Protein AF-A0A3A9EDY4-F1 (afdb_monomer_lite)

Structure (mmCIF, N/CA/C/O backbone):
data_AF-A0A3A9EDY4-F1
#
_entry.id   AF-A0A3A9EDY4-F1
#
loop_
_atom_site.group_PDB
_atom_site.id
_atom_site.type_symbol
_atom_site.label_atom_id
_atom_site.label_alt_id
_atom_site.label_comp_id
_atom_site.label_asym_id
_atom_site.label_entity_id
_atom_site.label_seq_id
_atom_site.pdbx_PDB_ins_code
_atom_site.Cartn_x
_atom_site.Cartn_y
_atom_site.Cartn_z
_atom_site.occupancy
_atom_site.B_iso_or_equiv
_atom_site.auth_seq_id
_atom_site.auth_comp_id
_atom_site.auth_asym_id
_atom_site.auth_atom_id
_atom_site.pdbx_PDB_model_num
ATOM 1 N N . TYR A 1 1 ? 40.957 13.074 -20.925 1.00 37.03 1 TYR A N 1
ATOM 2 C CA . TYR A 1 1 ? 40.097 11.941 -20.545 1.00 37.03 1 TYR A CA 1
ATOM 3 C C . TYR A 1 1 ? 38.977 11.849 -21.558 1.00 37.03 1 TYR A C 1
ATOM 5 O O . TYR A 1 1 ? 37.992 12.566 -21.429 1.00 37.03 1 TYR A O 1
ATOM 13 N N . SER A 1 2 ? 39.167 11.079 -22.632 1.00 37.09 2 SER A N 1
ATOM 14 C CA . SER A 1 2 ? 38.063 10.806 -23.547 1.00 37.09 2 SER A CA 1
ATOM 15 C C . SER A 1 2 ? 37.047 9.965 -22.780 1.00 37.09 2 SER A C 1
ATOM 17 O O . SER A 1 2 ? 37.356 8.899 -22.256 1.00 37.09 2 SER A O 1
ATOM 19 N N . GLN A 1 3 ? 35.835 10.492 -22.657 1.00 46.62 3 GLN A N 1
ATOM 20 C CA . GLN A 1 3 ? 34.680 9.865 -22.014 1.00 46.62 3 GLN A CA 1
ATOM 21 C C . GLN A 1 3 ? 34.149 8.677 -22.849 1.00 46.62 3 GLN A C 1
ATOM 23 O O . GLN A 1 3 ? 32.948 8.443 -22.927 1.00 46.62 3 GLN A O 1
ATOM 28 N N . SER A 1 4 ? 35.027 7.988 -23.572 1.00 48.22 4 SER A N 1
ATOM 29 C CA . SER A 1 4 ? 34.709 7.006 -24.595 1.00 48.22 4 SER A CA 1
ATOM 30 C C . SER A 1 4 ? 35.001 5.626 -24.019 1.00 48.22 4 SER A C 1
ATOM 32 O O . SER A 1 4 ? 36.165 5.245 -23.940 1.00 48.22 4 SER A O 1
ATOM 34 N N . LEU A 1 5 ? 33.928 4.934 -23.623 1.00 45.66 5 LEU A N 1
ATOM 35 C CA . LEU A 1 5 ? 33.826 3.603 -22.996 1.00 45.66 5 LEU A CA 1
ATOM 36 C C . LEU A 1 5 ? 33.449 3.636 -21.509 1.00 45.66 5 LEU A C 1
ATOM 38 O O . LEU A 1 5 ? 34.254 3.436 -20.604 1.00 45.66 5 LEU A O 1
ATOM 42 N N . TYR A 1 6 ? 32.150 3.830 -21.276 1.00 57.41 6 TYR A N 1
ATOM 43 C CA . TYR A 1 6 ? 31.318 2.803 -20.642 1.00 57.41 6 TYR A CA 1
ATOM 44 C C . TYR A 1 6 ? 32.097 1.595 -20.103 1.00 57.41 6 TYR A C 1
ATOM 46 O O . TYR A 1 6 ? 32.651 0.821 -20.880 1.00 57.41 6 TYR A O 1
ATOM 54 N N . ASN A 1 7 ? 32.107 1.397 -18.782 1.00 72.25 7 ASN A N 1
ATOM 55 C CA . ASN A 1 7 ? 32.631 0.168 -18.188 1.00 72.25 7 ASN A CA 1
ATOM 56 C C . ASN A 1 7 ? 31.954 -1.040 -18.867 1.00 72.25 7 ASN A C 1
ATOM 58 O O . ASN A 1 7 ? 30.734 -1.035 -19.039 1.00 72.25 7 ASN A O 1
ATOM 62 N N . LEU A 1 8 ? 32.716 -2.082 -19.220 1.00 80.31 8 LEU A N 1
ATOM 63 C CA . LEU A 1 8 ? 32.198 -3.342 -19.779 1.00 80.31 8 LEU A CA 1
ATOM 64 C C . LEU A 1 8 ? 31.003 -3.886 -18.980 1.00 80.31 8 LEU A C 1
ATOM 66 O O . LEU A 1 8 ? 30.071 -4.450 -19.547 1.00 80.31 8 LEU A O 1
ATOM 70 N N . LYS A 1 9 ? 30.990 -3.654 -17.663 1.00 83.00 9 LYS A N 1
ATOM 71 C CA . LYS A 1 9 ? 29.869 -3.986 -16.780 1.00 83.00 9 LYS A CA 1
ATOM 72 C C . LYS A 1 9 ? 28.575 -3.236 -17.122 1.00 83.00 9 LYS A C 1
ATOM 74 O O . LYS A 1 9 ? 27.504 -3.833 -17.074 1.00 83.00 9 LYS A O 1
ATOM 79 N N . ASP A 1 10 ? 28.656 -1.951 -17.450 1.00 81.56 10 ASP A N 1
ATOM 80 C CA . ASP A 1 10 ? 27.491 -1.13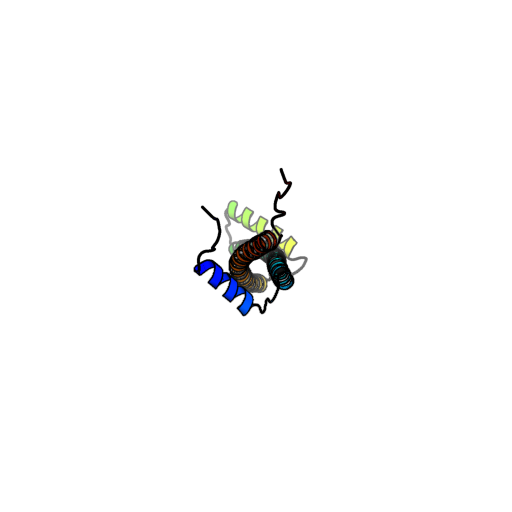2 -17.802 1.00 81.56 10 ASP A CA 1
ATOM 81 C C . ASP A 1 10 ? 26.982 -1.473 -19.206 1.00 81.56 10 ASP A C 1
ATOM 83 O O . ASP A 1 10 ? 25.772 -1.562 -19.411 1.00 81.56 10 ASP A O 1
ATOM 87 N N . ALA A 1 11 ? 27.891 -1.761 -20.143 1.00 84.25 11 ALA A N 1
ATOM 88 C CA . ALA A 1 11 ? 27.539 -2.271 -21.467 1.00 84.25 11 ALA A CA 1
ATOM 89 C C . ALA A 1 11 ? 26.835 -3.638 -21.380 1.00 84.25 11 ALA A C 1
ATOM 91 O O . ALA A 1 11 ? 25.788 -3.833 -21.992 1.00 84.25 11 ALA A O 1
ATOM 92 N N . ALA A 1 12 ? 27.343 -4.558 -20.552 1.00 89.19 12 ALA A N 1
ATOM 93 C CA . ALA A 1 12 ? 26.704 -5.851 -20.313 1.00 89.19 12 ALA A CA 1
ATOM 94 C C . ALA A 1 12 ? 25.312 -5.702 -19.675 1.00 89.19 12 ALA A C 1
ATOM 96 O O . ALA A 1 12 ? 24.366 -6.365 -20.091 1.00 89.19 12 ALA A O 1
ATOM 97 N N . LYS A 1 13 ? 25.154 -4.801 -18.695 1.00 88.31 13 LYS A N 1
ATOM 98 C CA . LYS A 1 13 ? 23.846 -4.499 -18.089 1.00 88.31 13 LYS A CA 1
ATOM 99 C C . LYS A 1 13 ? 22.849 -3.938 -19.101 1.00 88.31 13 LYS A C 1
ATOM 101 O O . LYS A 1 13 ? 21.702 -4.374 -19.117 1.00 88.31 13 LYS A O 1
ATOM 106 N N . MET A 1 14 ? 23.285 -2.994 -19.933 1.00 89.69 14 MET A N 1
ATOM 107 C CA . MET A 1 14 ? 22.482 -2.446 -21.025 1.00 89.69 14 MET A CA 1
ATOM 108 C C . MET A 1 14 ? 22.041 -3.551 -21.983 1.00 89.69 14 MET A C 1
ATOM 110 O O . MET A 1 14 ? 20.845 -3.698 -22.214 1.00 89.69 14 MET A O 1
ATOM 114 N N . LEU A 1 15 ? 22.980 -4.355 -22.488 1.00 90.62 15 LEU A N 1
ATOM 115 C CA . LEU A 1 15 ? 22.683 -5.439 -23.422 1.00 90.62 15 LEU A CA 1
ATOM 116 C C . LEU A 1 15 ? 21.684 -6.439 -22.825 1.00 90.62 15 LEU A C 1
ATOM 118 O O . LEU A 1 15 ? 20.674 -6.737 -23.457 1.00 90.62 15 LEU A O 1
ATOM 122 N N . ASN A 1 16 ? 21.916 -6.884 -21.586 1.00 92.88 16 ASN A N 1
ATOM 123 C CA . ASN A 1 16 ? 21.025 -7.810 -20.885 1.00 92.88 16 ASN A CA 1
ATOM 124 C C . ASN A 1 16 ? 19.613 -7.236 -20.725 1.00 92.88 16 ASN A C 1
ATOM 126 O O . ASN A 1 16 ? 18.635 -7.947 -20.936 1.00 92.88 16 ASN A O 1
ATOM 130 N N . PHE A 1 17 ? 19.490 -5.956 -20.364 1.00 91.62 17 PHE A N 1
ATOM 131 C CA . PHE A 1 17 ? 18.189 -5.304 -20.218 1.00 91.62 17 PHE A CA 1
ATOM 132 C C . PHE A 1 17 ? 17.446 -5.210 -21.553 1.00 91.62 17 PHE A C 1
ATOM 134 O O . PHE A 1 17 ? 16.255 -5.515 -21.606 1.00 91.62 17 PHE A O 1
ATOM 141 N N . LEU A 1 18 ? 18.135 -4.802 -22.623 1.00 92.25 18 LEU A N 1
ATOM 142 C CA . LEU A 1 18 ? 17.540 -4.683 -23.954 1.00 92.25 18 LEU A CA 1
ATOM 143 C C . LEU A 1 18 ? 17.079 -6.054 -24.465 1.00 92.25 18 LEU A C 1
ATOM 145 O O . LEU A 1 18 ? 15.934 -6.187 -24.888 1.00 92.25 18 LEU A O 1
ATOM 149 N N . GLN A 1 19 ? 17.914 -7.089 -24.330 1.00 93.94 19 GLN A N 1
ATOM 150 C CA . GLN A 1 19 ? 17.577 -8.463 -24.718 1.00 93.94 19 GLN A CA 1
ATOM 151 C C . GLN A 1 19 ? 16.415 -9.033 -23.900 1.00 93.94 19 GLN A C 1
ATOM 153 O O . GLN A 1 19 ? 15.451 -9.529 -24.476 1.00 93.94 19 GLN A O 1
ATOM 158 N N . ALA A 1 20 ? 16.454 -8.915 -22.568 1.00 93.69 20 ALA A N 1
ATOM 159 C CA . ALA A 1 20 ? 15.398 -9.429 -21.692 1.00 93.69 20 ALA A CA 1
ATOM 160 C C . ALA A 1 20 ? 14.027 -8.786 -21.957 1.00 93.69 20 ALA A C 1
ATOM 162 O O . ALA A 1 20 ? 12.994 -9.374 -21.642 1.00 93.69 20 ALA A O 1
ATOM 163 N N . ASN A 1 21 ? 14.012 -7.580 -22.531 1.00 93.31 21 ASN A N 1
ATOM 164 C CA . ASN A 1 21 ? 12.796 -6.842 -22.856 1.00 93.31 21 ASN A CA 1
ATOM 165 C C . ASN A 1 21 ? 12.495 -6.786 -24.363 1.00 93.31 21 ASN A C 1
ATOM 167 O O . ASN A 1 21 ? 11.554 -6.095 -24.744 1.00 93.31 21 ASN A O 1
ATOM 171 N N . ASN A 1 22 ? 13.250 -7.504 -25.204 1.00 94.38 22 ASN A N 1
ATOM 172 C CA . ASN A 1 22 ? 13.125 -7.493 -26.669 1.00 94.38 22 ASN A CA 1
ATOM 173 C C . ASN A 1 22 ? 13.140 -6.076 -27.277 1.00 94.38 22 ASN A C 1
ATOM 175 O O . ASN A 1 22 ? 12.389 -5.769 -28.202 1.00 94.38 22 ASN A O 1
ATOM 179 N N . ILE A 1 23 ? 13.983 -5.196 -26.737 1.00 94.75 23 ILE A N 1
ATOM 180 C CA . ILE A 1 23 ? 14.116 -3.813 -27.191 1.00 94.75 23 ILE A CA 1
ATOM 181 C C . ILE A 1 23 ? 15.159 -3.764 -28.306 1.00 94.75 23 ILE A C 1
ATOM 183 O O . ILE A 1 23 ? 16.333 -4.053 -28.074 1.00 94.75 23 ILE A O 1
ATOM 187 N N . MET A 1 24 ? 14.723 -3.381 -29.505 1.00 91.25 24 MET A N 1
ATOM 188 C CA . MET A 1 24 ? 15.574 -3.319 -30.700 1.00 91.25 24 MET A CA 1
ATOM 189 C C . MET A 1 24 ? 16.027 -1.898 -31.047 1.00 91.25 24 MET A C 1
ATOM 191 O O . MET A 1 24 ? 17.020 -1.728 -31.747 1.00 91.25 24 MET A O 1
ATOM 195 N N . ASP A 1 25 ? 15.319 -0.880 -30.558 1.00 91.06 25 ASP A N 1
ATOM 196 C CA . ASP A 1 25 ? 15.583 0.516 -30.884 1.00 91.06 25 ASP A CA 1
ATOM 197 C C . ASP A 1 25 ? 15.267 1.462 -29.712 1.00 91.06 25 ASP A C 1
ATOM 199 O O . ASP A 1 25 ? 14.801 1.066 -28.637 1.00 91.06 25 ASP A O 1
ATOM 203 N N . ILE A 1 26 ? 15.565 2.745 -29.918 1.00 90.81 26 ILE A N 1
ATOM 204 C CA . ILE A 1 26 ? 15.360 3.790 -28.913 1.00 90.81 26 ILE A CA 1
ATOM 205 C C . ILE A 1 26 ? 13.875 4.025 -28.604 1.00 90.81 26 ILE A C 1
ATOM 207 O O . ILE A 1 26 ? 13.533 4.358 -27.470 1.00 90.81 26 ILE A O 1
ATOM 211 N N . THR A 1 27 ? 12.997 3.800 -29.583 1.00 94.56 27 THR A N 1
ATOM 212 C CA . THR A 1 27 ? 11.548 3.944 -29.430 1.00 94.56 27 THR A CA 1
ATOM 213 C C . THR A 1 27 ? 11.027 2.897 -28.453 1.00 94.56 27 THR A C 1
ATOM 215 O O . THR A 1 27 ? 10.383 3.250 -27.466 1.00 94.56 27 THR A O 1
ATOM 218 N N . GLY A 1 28 ? 11.393 1.627 -28.643 1.00 94.94 28 GLY A N 1
ATOM 219 C CA . GLY A 1 28 ? 11.051 0.538 -27.732 1.00 94.94 28 GLY A CA 1
ATOM 220 C C . GLY A 1 28 ? 11.622 0.742 -26.326 1.00 94.94 28 GLY A C 1
ATOM 221 O O . GLY A 1 28 ? 10.980 0.387 -25.335 1.00 94.94 28 GLY A O 1
ATOM 222 N N . LEU A 1 29 ? 12.797 1.373 -26.207 1.00 94.31 29 LEU A N 1
ATOM 223 C CA . LEU A 1 29 ? 13.375 1.725 -24.908 1.00 94.31 29 LEU A CA 1
ATOM 224 C C . LEU A 1 29 ? 12.546 2.786 -24.174 1.00 94.31 29 LEU A C 1
ATOM 226 O O . LEU A 1 29 ? 12.262 2.629 -22.983 1.00 94.31 29 LEU A O 1
ATOM 230 N N . ASP A 1 30 ? 12.143 3.853 -24.866 1.00 94.88 30 ASP A N 1
ATOM 231 C CA . ASP A 1 30 ? 11.310 4.907 -24.285 1.00 94.88 30 ASP A CA 1
ATOM 232 C C . ASP A 1 30 ? 9.892 4.400 -23.969 1.00 94.88 30 ASP A C 1
ATOM 234 O O . ASP A 1 30 ? 9.345 4.737 -22.916 1.00 94.88 30 ASP A O 1
ATOM 238 N N . GLU A 1 31 ? 9.312 3.543 -24.814 1.00 96.44 31 GLU A N 1
ATOM 239 C CA . GLU A 1 31 ? 8.025 2.887 -24.560 1.00 96.44 31 GLU A CA 1
ATOM 240 C C . GLU A 1 31 ? 8.080 1.989 -23.325 1.00 96.44 31 GLU A C 1
ATOM 242 O O . GLU A 1 31 ? 7.235 2.120 -22.433 1.00 96.44 31 GLU A O 1
ATOM 247 N N . LYS A 1 32 ? 9.106 1.132 -23.216 1.00 95.69 32 LYS A N 1
ATOM 248 C CA . LYS A 1 32 ? 9.316 0.293 -22.031 1.00 95.69 32 LYS A CA 1
ATOM 249 C C . LYS A 1 32 ? 9.458 1.154 -20.781 1.00 95.69 32 LYS A C 1
ATOM 251 O O . LYS A 1 32 ? 8.804 0.880 -19.775 1.00 95.69 32 LYS A O 1
ATOM 256 N N . PHE A 1 33 ? 10.276 2.204 -20.837 1.00 95.50 33 PHE A N 1
ATOM 257 C CA . PHE A 1 33 ? 10.470 3.109 -19.708 1.00 95.50 33 PHE A CA 1
ATOM 258 C C . PHE A 1 33 ? 9.154 3.785 -19.301 1.00 95.50 33 PHE A C 1
ATOM 260 O O . PHE A 1 33 ? 8.792 3.788 -18.124 1.00 95.50 33 PHE A O 1
ATOM 267 N N . LYS A 1 34 ? 8.385 4.295 -20.268 1.00 96.38 34 LYS A N 1
ATOM 268 C CA . LYS A 1 34 ? 7.077 4.919 -20.032 1.00 96.38 34 LYS A CA 1
ATOM 269 C C . LYS A 1 34 ? 6.075 3.935 -19.425 1.00 96.38 34 LYS A C 1
ATOM 271 O O . LYS A 1 34 ? 5.345 4.316 -18.510 1.00 96.38 34 LYS A O 1
ATOM 276 N N . ALA A 1 35 ? 6.072 2.680 -19.872 1.00 96.62 35 ALA A N 1
ATOM 277 C CA . ALA A 1 35 ? 5.248 1.621 -19.296 1.00 96.62 35 ALA A CA 1
ATOM 278 C C . ALA A 1 35 ? 5.619 1.341 -17.830 1.00 96.62 35 ALA A C 1
ATOM 280 O O . ALA A 1 35 ? 4.730 1.270 -16.983 1.00 96.62 35 ALA A O 1
ATOM 281 N N . MET A 1 36 ? 6.915 1.271 -17.501 1.00 96.50 36 MET A N 1
ATOM 282 C CA . MET A 1 36 ? 7.377 1.075 -16.119 1.00 96.50 36 MET A CA 1
ATOM 283 C C . MET A 1 36 ? 6.971 2.238 -15.202 1.00 96.50 36 MET A C 1
ATOM 285 O O . MET A 1 36 ? 6.517 2.013 -14.081 1.00 96.50 36 MET A O 1
ATOM 289 N N . ILE A 1 37 ? 7.075 3.485 -15.678 1.00 96.19 37 ILE A N 1
ATOM 290 C CA . ILE A 1 37 ? 6.580 4.660 -14.941 1.00 96.19 37 ILE A CA 1
ATOM 291 C C . ILE A 1 37 ? 5.057 4.591 -14.758 1.00 96.19 37 ILE A C 1
ATOM 293 O O . ILE A 1 37 ? 4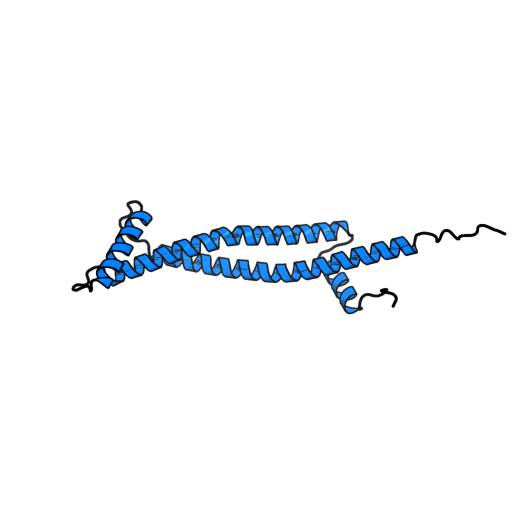.553 4.867 -13.669 1.00 96.19 37 ILE A O 1
ATOM 297 N N . GLY A 1 38 ? 4.319 4.189 -15.796 1.00 97.38 38 GLY A N 1
ATOM 298 C CA . GLY A 1 38 ? 2.873 3.979 -15.718 1.00 97.38 38 GLY A CA 1
ATOM 299 C C . GLY A 1 38 ? 2.490 2.954 -14.649 1.00 97.38 38 GLY A C 1
ATOM 300 O O . GLY A 1 38 ? 1.604 3.211 -13.835 1.00 97.38 38 GLY A O 1
ATOM 301 N N . GLU A 1 39 ? 3.206 1.833 -14.584 1.00 96.50 39 GLU A N 1
ATOM 302 C CA . GLU A 1 39 ? 2.995 0.801 -13.568 1.00 96.50 39 GLU A CA 1
ATOM 303 C C . GLU A 1 39 ? 3.323 1.302 -12.150 1.00 96.50 39 GLU A C 1
ATOM 305 O O . GLU A 1 39 ? 2.573 1.023 -11.212 1.00 96.50 39 GLU A O 1
ATOM 310 N N . GLN A 1 40 ? 4.377 2.108 -11.968 1.00 95.56 40 GLN A N 1
ATOM 311 C CA . GLN A 1 40 ? 4.655 2.740 -10.671 1.00 95.56 40 GLN A CA 1
ATOM 312 C C . GLN A 1 40 ? 3.497 3.629 -10.206 1.00 95.56 40 GLN A C 1
ATOM 314 O O . GLN A 1 40 ? 3.112 3.576 -9.034 1.00 95.56 40 GLN A O 1
ATOM 319 N N . LEU A 1 41 ? 2.942 4.437 -11.113 1.00 96.25 41 LEU A N 1
ATOM 320 C CA . LEU A 1 41 ? 1.811 5.315 -10.816 1.00 96.25 41 LEU A CA 1
ATOM 321 C C . LEU A 1 41 ? 0.541 4.518 -10.503 1.00 96.25 41 LEU A C 1
ATOM 323 O O . LEU A 1 41 ? -0.175 4.877 -9.568 1.00 96.25 41 LEU A O 1
ATOM 327 N N . ASP A 1 42 ? 0.285 3.422 -11.219 1.00 97.31 42 ASP A N 1
ATOM 328 C CA . ASP A 1 42 ? -0.836 2.518 -10.942 1.00 97.31 42 ASP A CA 1
ATOM 329 C C . ASP A 1 42 ? -0.715 1.874 -9.551 1.00 97.31 42 ASP A C 1
ATOM 331 O O . ASP A 1 42 ? -1.663 1.914 -8.762 1.00 97.31 42 ASP A O 1
ATOM 335 N N . ILE A 1 43 ? 0.469 1.364 -9.185 1.00 97.31 43 ILE A N 1
ATOM 336 C CA . ILE A 1 43 ? 0.700 0.787 -7.852 1.00 97.31 43 ILE A CA 1
ATOM 337 C C . ILE A 1 43 ? 0.483 1.839 -6.761 1.00 97.31 43 ILE A C 1
ATOM 339 O O . ILE A 1 43 ? -0.207 1.567 -5.777 1.00 97.31 43 ILE A O 1
ATOM 343 N N . GLN A 1 44 ? 1.007 3.056 -6.932 1.00 95.38 44 GLN A N 1
ATOM 344 C CA . GLN A 1 44 ? 0.743 4.154 -5.996 1.00 95.38 44 GLN A CA 1
ATOM 345 C C . GLN A 1 44 ? -0.751 4.507 -5.930 1.00 95.38 44 GLN A C 1
ATOM 347 O O . GLN A 1 44 ? -1.280 4.779 -4.849 1.00 95.38 44 GLN A O 1
ATOM 352 N N . GLY A 1 45 ? -1.437 4.494 -7.074 1.00 97.44 45 GLY A N 1
ATOM 353 C CA . GLY A 1 45 ? -2.877 4.703 -7.185 1.00 97.44 45 GLY A CA 1
ATOM 354 C C . GLY A 1 45 ? -3.677 3.682 -6.381 1.00 97.44 45 GLY A C 1
ATOM 355 O O . GLY A 1 45 ? -4.606 4.073 -5.678 1.00 97.44 45 GLY A O 1
ATOM 356 N N . LYS A 1 46 ? -3.269 2.408 -6.410 1.00 97.12 46 LYS A N 1
ATOM 357 C CA . LYS A 1 46 ? -3.858 1.305 -5.629 1.00 97.12 46 LYS A CA 1
ATOM 358 C C . LYS A 1 46 ? -3.499 1.362 -4.145 1.00 97.12 46 LYS A C 1
ATOM 360 O O . LYS A 1 46 ? -4.338 1.065 -3.299 1.00 97.12 46 LYS A O 1
ATOM 365 N N . LEU A 1 47 ? -2.286 1.796 -3.803 1.00 97.62 47 LEU A N 1
ATOM 366 C CA . LEU A 1 47 ? -1.828 1.879 -2.414 1.00 97.62 47 LEU A CA 1
ATOM 367 C C . LEU A 1 47 ? -2.627 2.914 -1.602 1.00 97.62 47 LEU A C 1
ATOM 369 O O . LEU A 1 47 ? -3.039 2.643 -0.475 1.00 97.62 47 LEU A O 1
ATOM 373 N N . LYS A 1 48 ? -2.902 4.086 -2.191 1.00 96.88 48 LYS A N 1
ATOM 374 C CA . LYS A 1 48 ? -3.616 5.198 -1.533 1.00 96.88 48 LYS A CA 1
ATOM 375 C C . LYS A 1 48 ? -4.964 4.797 -0.902 1.00 96.88 48 LYS A C 1
ATOM 377 O O . LYS A 1 48 ? -5.169 5.095 0.277 1.00 96.88 48 LYS A O 1
ATOM 382 N N . PRO A 1 49 ? -5.920 4.173 -1.619 1.00 97.88 49 PRO A N 1
ATOM 383 C CA . PRO A 1 49 ? -7.187 3.753 -1.024 1.00 97.88 49 PRO A CA 1
ATOM 384 C C . PRO A 1 49 ? -7.007 2.647 0.023 1.00 97.88 49 PRO A C 1
ATOM 386 O O . PRO A 1 49 ? -7.689 2.693 1.048 1.00 97.88 49 PRO A O 1
ATOM 389 N N . VAL A 1 50 ? -6.067 1.715 -0.174 1.00 98.44 50 VAL A N 1
ATOM 390 C CA . VAL A 1 50 ? -5.749 0.659 0.805 1.00 98.44 50 VAL A CA 1
ATOM 391 C C . VAL A 1 50 ? -5.279 1.270 2.127 1.00 98.44 50 VAL A C 1
ATOM 393 O O . VAL A 1 50 ? -5.811 0.941 3.187 1.00 98.44 50 VAL A O 1
ATOM 396 N N . GLU A 1 51 ? -4.340 2.216 2.085 1.00 98.00 51 GLU A N 1
ATOM 397 C CA . GLU A 1 51 ? -3.824 2.897 3.279 1.00 98.00 51 GLU A CA 1
ATOM 398 C C . GLU A 1 51 ? -4.897 3.721 3.993 1.00 98.00 51 GLU A C 1
ATOM 400 O O . GLU A 1 51 ? -5.020 3.655 5.220 1.00 98.00 51 GLU A O 1
ATOM 405 N N . ARG A 1 52 ? -5.726 4.449 3.234 1.00 98.38 52 ARG A N 1
ATOM 406 C CA . ARG A 1 52 ? -6.870 5.186 3.792 1.00 98.38 52 ARG A CA 1
ATOM 407 C C . ARG A 1 52 ? -7.832 4.246 4.509 1.00 98.38 52 ARG A C 1
ATOM 409 O O . ARG A 1 52 ? -8.244 4.531 5.634 1.00 98.38 52 ARG A O 1
ATOM 416 N N . ARG A 1 53 ? -8.173 3.112 3.888 1.00 98.19 53 ARG A N 1
ATOM 417 C CA . ARG A 1 53 ? -9.104 2.144 4.472 1.00 98.19 53 ARG A CA 1
ATOM 418 C C . ARG A 1 53 ? -8.521 1.468 5.709 1.00 98.19 53 ARG A C 1
ATOM 420 O O . ARG A 1 53 ? -9.232 1.357 6.705 1.00 98.19 53 ARG A O 1
ATOM 427 N N . LEU A 1 54 ? -7.237 1.109 5.695 1.00 98.56 54 LEU A N 1
ATOM 428 C CA . LEU A 1 54 ? -6.527 0.596 6.872 1.00 98.56 54 LEU A CA 1
ATOM 429 C C . LEU A 1 54 ? -6.567 1.585 8.043 1.00 98.56 54 LEU A C 1
ATOM 431 O O . LEU A 1 54 ? -6.821 1.174 9.174 1.00 98.56 54 LEU A O 1
ATOM 435 N N . GLY A 1 55 ? -6.367 2.881 7.786 1.00 98.31 55 GLY A N 1
ATOM 436 C CA . GLY A 1 55 ? -6.467 3.923 8.812 1.00 98.31 55 GLY A CA 1
ATOM 437 C C . GLY A 1 55 ? -7.866 4.018 9.428 1.00 98.31 55 GLY A C 1
ATOM 438 O O . GLY A 1 55 ? -8.008 4.100 10.648 1.00 98.31 55 GLY A O 1
ATOM 439 N N . THR A 1 56 ? -8.905 3.944 8.596 1.00 98.12 56 THR A N 1
ATOM 440 C CA . THR A 1 56 ? -10.304 3.927 9.047 1.00 98.12 56 THR A CA 1
ATOM 441 C C . THR A 1 56 ? -10.625 2.675 9.867 1.00 98.12 56 THR A C 1
ATOM 443 O O . THR A 1 56 ? -11.158 2.787 10.970 1.00 98.12 56 THR A O 1
ATOM 446 N N . LEU A 1 57 ? -10.251 1.490 9.378 1.00 98.38 57 LEU A N 1
ATOM 447 C CA . LEU A 1 57 ? -10.471 0.219 10.074 1.00 98.38 57 LEU A CA 1
ATOM 448 C C . LEU A 1 57 ? -9.742 0.156 11.414 1.00 98.38 57 LEU A C 1
ATOM 450 O O . LEU A 1 57 ? -10.317 -0.318 12.389 1.00 98.38 57 LEU A O 1
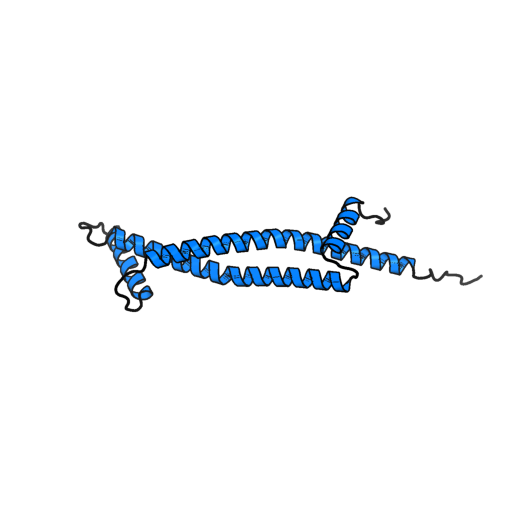ATOM 454 N N . LYS A 1 58 ? -8.511 0.675 11.486 1.00 98.38 58 LYS A N 1
ATOM 455 C CA . LYS A 1 58 ? -7.756 0.760 12.739 1.00 98.38 58 LYS A CA 1
ATOM 456 C C . LYS A 1 58 ? -8.543 1.526 13.804 1.00 98.38 58 LYS A C 1
ATOM 458 O O . LYS A 1 58 ? -8.739 1.004 14.895 1.00 98.38 58 LYS A O 1
ATOM 463 N N . LYS A 1 59 ? -9.082 2.702 13.456 1.00 97.94 59 LYS A N 1
ATOM 464 C CA . LYS A 1 59 ? -9.929 3.489 14.368 1.00 97.94 59 LYS A CA 1
ATOM 465 C C . LYS A 1 59 ? -11.188 2.722 14.778 1.00 97.94 59 LYS A C 1
ATOM 467 O O . LYS A 1 59 ? -11.540 2.718 15.950 1.00 97.94 59 LYS A O 1
ATOM 472 N N . HIS A 1 60 ? -11.858 2.053 13.839 1.00 97.69 60 HIS A N 1
ATOM 473 C CA . HIS A 1 60 ? -13.045 1.249 14.146 1.00 97.69 60 HIS A CA 1
ATOM 474 C C . HIS A 1 60 ? -12.751 0.131 15.154 1.00 97.69 60 HIS A C 1
ATOM 476 O O . HIS A 1 60 ? -13.499 -0.048 16.115 1.00 97.69 60 HIS A O 1
ATOM 482 N N . ILE A 1 61 ? -11.651 -0.596 14.948 1.00 98.06 61 ILE A N 1
ATOM 483 C CA . ILE A 1 61 ? -11.226 -1.700 15.811 1.00 98.06 61 ILE A CA 1
ATOM 484 C C . ILE A 1 61 ? -10.846 -1.183 17.202 1.00 98.06 61 ILE A C 1
ATOM 486 O O . ILE A 1 61 ? -11.353 -1.711 18.185 1.00 98.06 61 ILE A O 1
ATOM 490 N N . GLU A 1 62 ? -10.040 -0.121 17.294 1.00 98.00 62 GLU A N 1
ATOM 491 C CA . GLU A 1 62 ? -9.629 0.476 18.574 1.00 98.00 62 GLU A CA 1
ATOM 492 C C . GLU A 1 62 ? -10.835 0.931 19.409 1.00 98.00 62 GLU A C 1
ATOM 494 O O . GLU A 1 62 ? -10.926 0.625 20.598 1.00 98.00 62 GLU A O 1
ATOM 499 N N . GLN A 1 63 ? -11.800 1.614 18.787 1.00 98.25 63 GLN A N 1
ATOM 500 C CA . GLN A 1 63 ? -13.003 2.078 19.485 1.00 98.25 63 GLN A CA 1
ATOM 501 C C . GLN A 1 63 ? -13.910 0.912 19.894 1.00 98.25 63 GLN A C 1
ATOM 503 O O . GLN A 1 63 ? -14.480 0.925 20.986 1.00 98.25 63 GLN A O 1
ATOM 508 N N . ALA A 1 64 ? -14.011 -0.134 19.071 1.00 97.44 64 ALA A N 1
ATOM 509 C CA . ALA A 1 64 ? -14.718 -1.348 19.462 1.00 97.44 64 ALA A CA 1
ATOM 510 C C . ALA A 1 64 ? -14.054 -2.050 20.649 1.00 97.44 64 ALA A C 1
ATOM 512 O O . ALA A 1 64 ? -14.753 -2.430 21.586 1.00 97.44 64 ALA A O 1
ATOM 513 N N . ASP A 1 65 ? -12.730 -2.195 20.639 1.00 97.56 65 ASP A N 1
ATOM 514 C CA . ASP A 1 65 ? -11.996 -2.840 21.725 1.00 97.56 65 ASP A CA 1
ATOM 515 C C . ASP A 1 65 ? -12.172 -2.050 23.045 1.00 97.56 65 ASP A C 1
ATOM 517 O O . ASP A 1 65 ? -12.434 -2.658 24.084 1.00 97.56 65 ASP A O 1
ATOM 521 N N . ILE A 1 66 ? -12.159 -0.705 23.015 1.00 97.75 66 ILE A N 1
ATOM 522 C CA . ILE A 1 66 ? -12.482 0.144 24.185 1.00 97.75 66 ILE A CA 1
ATOM 523 C C . ILE A 1 66 ? -13.920 -0.089 24.666 1.00 97.75 66 ILE A C 1
ATOM 525 O O . ILE A 1 66 ? -14.152 -0.280 25.862 1.00 97.75 66 ILE A O 1
ATOM 529 N N . TYR A 1 67 ? -14.889 -0.082 23.748 1.00 96.94 67 TYR A N 1
ATOM 530 C CA . TYR A 1 67 ? -16.293 -0.300 24.086 1.00 96.94 67 TYR A CA 1
ATOM 531 C C . TYR A 1 67 ? -16.495 -1.657 24.769 1.00 96.94 67 TYR A C 1
ATOM 533 O O . TYR A 1 67 ? -17.090 -1.717 25.844 1.00 96.94 67 TYR A O 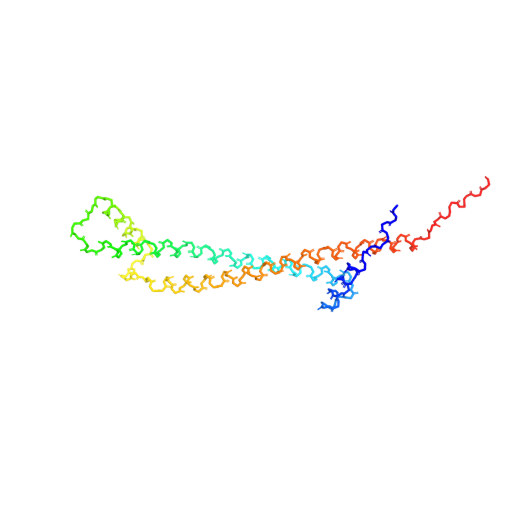1
ATOM 541 N N . PHE A 1 68 ? -15.966 -2.741 24.194 1.00 96.50 68 PHE A N 1
ATOM 542 C CA . PHE A 1 68 ? -16.102 -4.083 24.764 1.00 96.50 68 PHE A CA 1
ATOM 543 C C . PHE A 1 68 ? -15.332 -4.259 26.076 1.00 96.50 68 PHE A C 1
ATOM 545 O O . PHE A 1 68 ? -15.795 -5.007 26.932 1.00 96.50 68 PHE A O 1
ATOM 552 N N . LYS A 1 69 ? -14.220 -3.542 26.278 1.00 96.31 69 LYS A N 1
ATOM 553 C CA . LYS A 1 69 ? -13.450 -3.575 27.532 1.00 96.31 69 LYS A CA 1
ATOM 554 C C . LYS A 1 69 ? -14.239 -3.045 28.734 1.00 96.31 69 LYS A C 1
ATOM 556 O O . LYS A 1 69 ? -14.102 -3.580 29.831 1.00 96.31 69 LYS A O 1
ATOM 561 N N . TYR A 1 70 ? -15.031 -1.988 28.548 1.00 96.25 70 TYR A N 1
ATOM 562 C CA . TYR A 1 70 ? -15.734 -1.314 29.650 1.00 96.25 70 TYR A CA 1
ATOM 563 C C . TYR A 1 70 ? -17.244 -1.580 29.684 1.00 96.25 70 TYR A C 1
ATOM 565 O O . TYR A 1 70 ? -17.901 -1.276 30.682 1.00 96.25 70 TYR A O 1
ATOM 573 N N . LYS A 1 71 ? -17.815 -2.188 28.638 1.00 93.00 71 LYS A N 1
ATOM 574 C CA . LYS A 1 71 ? -19.234 -2.554 28.606 1.00 93.00 71 LYS A CA 1
ATOM 575 C C . LYS A 1 71 ? -19.580 -3.491 29.767 1.00 93.00 71 LYS A C 1
ATOM 577 O O . LYS A 1 71 ? -19.069 -4.599 29.858 1.00 93.00 71 LYS A O 1
ATOM 582 N N . GLY A 1 72 ? -20.511 -3.060 30.618 1.00 89.94 72 GLY A N 1
ATOM 583 C CA . GLY A 1 72 ? -21.028 -3.862 31.733 1.00 89.94 72 GLY A CA 1
ATOM 584 C C . GLY A 1 72 ? -20.142 -3.883 32.983 1.00 89.94 72 GLY A C 1
ATOM 585 O O . GLY A 1 72 ? -20.582 -4.396 34.008 1.00 89.94 72 GLY A O 1
ATOM 586 N N . LYS A 1 73 ? -18.943 -3.288 32.944 1.00 91.12 73 LYS A N 1
ATOM 587 C CA . LYS A 1 73 ? -18.062 -3.167 34.112 1.00 91.12 73 LYS A CA 1
ATOM 588 C C . LYS A 1 73 ? -18.600 -2.100 35.075 1.00 91.12 73 LYS A C 1
ATOM 590 O O . LYS A 1 73 ? -18.956 -1.004 34.645 1.00 91.12 73 LYS A O 1
ATOM 595 N N . LYS A 1 74 ? -18.651 -2.420 36.374 1.00 88.88 74 LYS A N 1
ATOM 596 C CA . LYS A 1 74 ? -18.964 -1.486 37.471 1.00 88.88 74 LYS A CA 1
ATOM 597 C C . LYS A 1 74 ? -18.155 -1.863 38.730 1.00 88.88 74 LYS A C 1
ATOM 599 O O . LYS A 1 74 ? -18.157 -3.045 39.066 1.00 88.88 74 LYS A O 1
ATOM 604 N N . PRO A 1 75 ? -17.510 -0.910 39.436 1.00 89.94 75 PRO A N 1
ATOM 605 C CA . PRO A 1 75 ? -17.398 0.515 39.107 1.00 89.94 75 PRO A CA 1
ATOM 606 C C . PRO A 1 75 ? -16.407 0.780 37.954 1.00 89.94 75 PRO A C 1
ATOM 608 O O . PRO A 1 75 ? -15.533 -0.038 37.669 1.00 89.94 75 PRO A O 1
ATOM 611 N N . LEU A 1 76 ? -16.566 1.924 37.286 1.00 93.31 76 LEU A N 1
ATOM 612 C CA . LEU A 1 76 ? -15.612 2.475 36.317 1.00 93.31 76 LEU A CA 1
ATOM 613 C C . LEU A 1 76 ? -15.018 3.752 36.908 1.00 93.31 76 LEU A C 1
ATOM 615 O O . LEU A 1 76 ? -15.770 4.564 37.457 1.00 93.31 76 LEU A O 1
ATOM 619 N N . THR A 1 77 ? -13.709 3.954 36.766 1.00 95.88 77 THR A N 1
ATOM 620 C CA . THR A 1 77 ? -13.094 5.247 37.106 1.00 95.88 77 THR A CA 1
ATOM 621 C C . THR A 1 77 ? -13.606 6.342 36.169 1.00 95.88 77 THR A C 1
ATOM 623 O O . THR A 1 77 ? -14.113 6.057 35.083 1.00 95.88 77 THR A O 1
ATOM 626 N N . GLU A 1 78 ? -13.457 7.607 36.555 1.00 95.31 78 GLU A N 1
ATOM 627 C CA . GLU A 1 78 ? -13.861 8.746 35.720 1.00 95.31 78 GLU A CA 1
ATOM 628 C C . GLU A 1 78 ? -13.211 8.700 34.323 1.00 95.31 78 GLU A C 1
ATOM 630 O O . GLU A 1 78 ? -13.885 8.848 33.304 1.00 95.31 78 GLU A O 1
ATOM 635 N N . THR A 1 79 ? -11.921 8.356 34.248 1.00 96.25 79 THR A N 1
ATOM 636 C CA . THR A 1 79 ? -11.207 8.180 32.974 1.00 96.25 79 THR A CA 1
A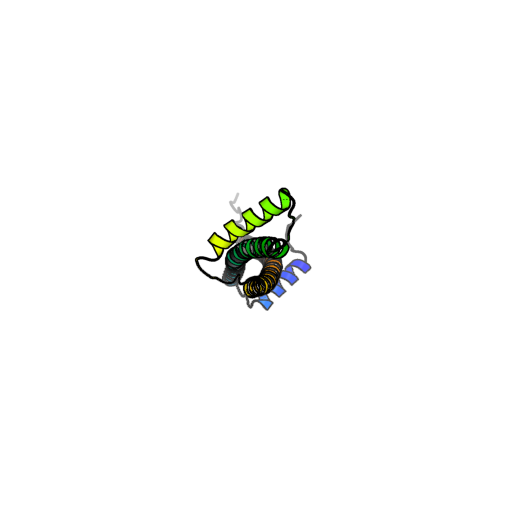TOM 637 C C . THR A 1 79 ? -11.791 7.046 32.127 1.00 96.25 79 THR A C 1
ATOM 639 O O . THR A 1 79 ? -11.954 7.194 30.915 1.00 96.25 79 THR A O 1
ATOM 642 N N . GLU A 1 80 ? -12.125 5.906 32.738 1.00 96.25 80 GLU A N 1
ATOM 643 C CA . GLU A 1 80 ? -12.731 4.782 32.019 1.00 96.25 80 GLU A CA 1
ATOM 644 C C . GLU A 1 80 ? -14.139 5.131 31.507 1.00 96.25 80 GLU A C 1
ATOM 646 O O . GLU A 1 80 ? -14.505 4.724 30.402 1.00 96.25 80 GLU A O 1
ATOM 651 N N . GLN A 1 81 ? -14.910 5.926 32.259 1.00 96.25 81 GLN A N 1
ATOM 652 C CA . GLN A 1 81 ? -16.225 6.416 31.832 1.00 96.25 81 GLN A CA 1
ATOM 653 C C . GLN A 1 81 ? -16.124 7.336 30.609 1.00 96.25 81 GLN A C 1
ATOM 655 O O . GLN A 1 81 ? -16.900 7.178 29.661 1.00 96.25 81 GLN A O 1
ATOM 660 N N . ILE A 1 82 ? -15.147 8.250 30.586 1.00 96.94 82 ILE A N 1
ATOM 661 C CA . ILE A 1 82 ? -14.896 9.139 29.439 1.00 96.94 82 ILE A CA 1
ATOM 662 C C . ILE A 1 82 ? -14.527 8.319 28.197 1.00 96.94 82 ILE A C 1
ATOM 664 O O . ILE A 1 82 ? -15.113 8.516 27.128 1.00 96.94 82 ILE A O 1
ATOM 668 N N . LEU A 1 83 ? -13.601 7.361 28.331 1.00 97.31 83 LEU A N 1
ATOM 669 C CA . LEU A 1 83 ? -13.188 6.487 27.228 1.00 97.31 83 LEU A CA 1
ATOM 670 C C . LEU A 1 83 ? -14.358 5.661 26.686 1.00 97.31 83 LEU A C 1
ATOM 672 O O . LEU A 1 83 ? -14.553 5.585 25.473 1.00 97.31 83 LEU A O 1
ATOM 676 N N . PHE A 1 84 ? -15.155 5.063 27.573 1.00 97.31 84 PHE A N 1
ATOM 677 C CA . PHE A 1 84 ? -16.318 4.272 27.183 1.00 97.31 84 PHE A CA 1
ATOM 678 C C . PHE A 1 84 ? -17.370 5.113 26.453 1.00 97.31 84 PHE A C 1
ATOM 680 O O . PHE A 1 84 ? -17.892 4.680 25.425 1.00 97.31 84 PHE A O 1
ATOM 687 N N . THR A 1 85 ? -17.660 6.316 26.952 1.00 96.56 85 THR A N 1
ATOM 688 C CA . THR A 1 85 ? -18.646 7.224 26.345 1.00 96.56 85 THR A CA 1
ATOM 689 C C . THR A 1 85 ? -18.177 7.691 24.970 1.00 96.56 85 THR A C 1
ATOM 691 O O . THR A 1 85 ? -18.918 7.566 23.998 1.00 96.56 85 THR A O 1
ATOM 694 N N . THR A 1 86 ? -16.907 8.086 24.853 1.00 97.75 86 THR A N 1
ATOM 695 C CA . THR A 1 86 ? -16.293 8.484 23.576 1.00 97.75 86 THR A CA 1
ATOM 696 C C . THR A 1 86 ? -16.367 7.359 22.540 1.00 97.75 86 THR A C 1
ATOM 698 O O . THR A 1 86 ? -16.793 7.577 21.404 1.00 97.75 86 THR A O 1
ATOM 701 N N . ALA A 1 87 ? -16.009 6.133 22.935 1.00 97.44 87 ALA A N 1
ATOM 702 C CA . ALA A 1 87 ? -16.078 4.970 22.056 1.00 97.44 87 ALA A CA 1
ATOM 703 C C . ALA A 1 87 ? -17.513 4.640 21.638 1.00 97.44 87 ALA A C 1
ATOM 705 O O . ALA A 1 87 ? -17.773 4.338 20.471 1.00 97.44 87 ALA A O 1
ATOM 706 N N . LYS A 1 88 ? -18.463 4.730 22.572 1.00 95.75 88 LYS A N 1
ATOM 707 C CA . LYS A 1 88 ? -19.887 4.512 22.308 1.00 95.75 88 LYS A CA 1
ATOM 708 C C . LYS A 1 88 ? -20.433 5.515 21.288 1.00 95.75 88 LYS A C 1
ATOM 710 O O . LYS A 1 88 ? -21.105 5.094 20.346 1.00 95.75 88 LYS A O 1
ATOM 715 N N . ASP A 1 89 ? -20.130 6.801 21.441 1.00 96.19 89 ASP A N 1
ATOM 716 C CA . ASP A 1 89 ? -20.609 7.854 20.537 1.00 96.19 89 ASP A CA 1
ATOM 717 C C . ASP A 1 89 ? -19.978 7.743 19.147 1.00 96.19 89 ASP A C 1
ATOM 719 O O . ASP A 1 89 ? -20.679 7.830 18.135 1.00 96.19 89 ASP A O 1
ATOM 723 N N . TYR A 1 90 ? -18.679 7.441 19.081 1.00 97.00 90 TYR A N 1
ATOM 724 C CA . TYR A 1 90 ? -18.000 7.153 17.821 1.00 97.00 90 TYR A CA 1
ATOM 725 C C . TYR A 1 90 ? -18.655 5.980 17.078 1.00 97.00 90 TYR A C 1
ATOM 727 O O . TYR A 1 90 ? -19.001 6.087 15.897 1.00 97.00 90 TYR A O 1
ATOM 735 N N . LEU A 1 91 ? -18.854 4.853 17.771 1.00 96.31 91 LEU A N 1
ATOM 736 C CA . LEU A 1 91 ? -19.448 3.657 17.180 1.00 96.31 91 LEU A CA 1
ATOM 737 C C . LEU A 1 91 ? -20.890 3.914 16.743 1.00 96.31 91 LEU A C 1
ATOM 739 O O . LEU A 1 91 ? -21.279 3.429 15.687 1.00 96.31 91 LEU A O 1
ATOM 743 N N . LYS A 1 92 ? -21.666 4.726 17.471 1.00 94.62 92 LYS A N 1
ATOM 744 C CA . LYS A 1 92 ? -23.020 5.122 17.051 1.00 94.62 92 LYS A CA 1
ATOM 745 C C . LYS A 1 92 ? -23.022 5.753 15.653 1.00 94.62 92 LYS A C 1
ATOM 747 O O . LYS A 1 92 ? -23.869 5.393 14.838 1.00 94.62 92 LYS A O 1
ATOM 752 N N . GLY A 1 93 ? -22.062 6.632 15.359 1.00 93.94 93 GLY A N 1
ATOM 753 C CA . GLY A 1 93 ? -21.907 7.241 14.033 1.00 93.94 93 GLY A CA 1
ATOM 754 C C . GLY A 1 93 ? -21.484 6.237 12.956 1.00 93.94 93 GLY A C 1
ATOM 755 O O . GLY A 1 93 ? -22.080 6.187 11.883 1.00 93.94 93 GLY A O 1
ATOM 756 N N . VAL A 1 94 ? -20.496 5.387 13.251 1.00 94.25 94 VAL A N 1
ATOM 757 C CA . VAL A 1 94 ? -19.972 4.384 12.299 1.00 94.25 94 VAL A CA 1
ATOM 758 C C . VAL A 1 94 ? -20.999 3.300 11.961 1.00 94.25 94 VAL A C 1
ATOM 760 O O . VAL A 1 94 ? -21.019 2.776 10.847 1.00 94.25 94 VAL A O 1
ATOM 763 N N . MET A 1 95 ? -21.850 2.942 12.919 1.00 93.00 95 MET A N 1
ATOM 764 C CA . MET A 1 95 ? -22.785 1.829 12.791 1.00 93.00 95 MET A CA 1
ATOM 765 C C . MET A 1 95 ? -23.993 2.136 11.902 1.00 93.00 95 MET A C 1
ATOM 767 O O . MET A 1 95 ? -24.615 1.191 11.423 1.00 93.00 95 MET A O 1
ATOM 771 N N . ASN A 1 96 ? -24.320 3.412 11.659 1.00 87.94 96 ASN A N 1
ATOM 772 C CA . ASN A 1 96 ? -25.430 3.859 10.803 1.00 87.94 96 ASN A CA 1
ATOM 773 C C . ASN A 1 96 ? -26.727 3.031 10.976 1.00 87.94 96 ASN A C 1
ATOM 775 O O . ASN A 1 96 ? -27.277 2.494 10.018 1.00 87.94 96 ASN A O 1
ATOM 779 N N . GLY A 1 97 ? -27.165 2.840 12.224 1.00 81.38 97 GLY A N 1
ATOM 780 C CA . GLY A 1 97 ? -28.383 2.085 12.552 1.00 81.38 97 GLY A CA 1
ATOM 781 C C . GLY A 1 97 ? -28.221 0.564 12.674 1.00 81.38 97 GLY A C 1
ATOM 782 O O . GLY A 1 97 ? -29.168 -0.113 13.065 1.00 81.38 97 GLY A O 1
ATOM 783 N N . LYS A 1 98 ? -27.035 -0.001 12.412 1.00 88.25 98 LYS A N 1
ATOM 784 C CA . LYS A 1 98 ? -26.754 -1.418 12.692 1.00 88.25 98 LYS A CA 1
ATOM 785 C C . LYS A 1 98 ? -26.719 -1.679 14.200 1.00 88.25 98 LYS A C 1
ATOM 787 O O . LYS A 1 98 ? -26.180 -0.889 14.973 1.00 88.25 98 LYS A O 1
ATOM 792 N N . THR A 1 99 ? -27.241 -2.831 14.609 1.00 86.25 99 THR A N 1
ATOM 793 C CA . THR A 1 99 ? -27.370 -3.222 16.023 1.00 86.25 99 THR A CA 1
ATOM 794 C C . THR A 1 99 ? -26.139 -3.946 16.576 1.00 86.25 99 THR A C 1
ATOM 796 O O . THR A 1 99 ? -25.883 -3.880 17.777 1.00 86.25 99 THR A O 1
ATOM 799 N N . THR A 1 100 ? -25.339 -4.586 15.715 1.00 91.69 100 THR A N 1
ATOM 800 C CA . THR A 1 100 ? -24.193 -5.419 16.126 1.00 91.69 100 THR A CA 1
ATOM 801 C C . THR A 1 100 ? -22.887 -4.913 15.537 1.00 91.69 100 THR A C 1
ATOM 803 O O . THR A 1 100 ? -22.730 -4.889 14.317 1.00 91.69 100 THR A O 1
ATOM 806 N N . ILE A 1 101 ? -21.932 -4.546 16.402 1.00 94.38 101 ILE A N 1
ATOM 807 C CA . ILE A 1 101 ? -20.610 -4.047 15.993 1.00 94.38 101 ILE A CA 1
ATOM 808 C C . ILE A 1 101 ? -19.868 -5.156 15.227 1.00 94.38 101 ILE A C 1
ATOM 810 O O . ILE A 1 101 ? -19.577 -6.199 15.819 1.00 94.38 101 ILE A O 1
ATOM 814 N N . PRO A 1 102 ? -19.529 -4.963 13.939 1.00 94.88 102 PRO A N 1
ATOM 815 C CA . PRO A 1 102 ? -18.989 -6.017 13.085 1.00 94.88 102 PRO A CA 1
ATOM 816 C C . PRO A 1 102 ? -17.467 -6.167 13.262 1.00 94.88 102 PRO A C 1
ATOM 818 O O . PRO A 1 102 ? -16.703 -6.112 12.300 1.00 94.88 102 PRO A O 1
ATOM 821 N N . THR A 1 103 ? -17.006 -6.360 14.500 1.00 95.38 103 THR A N 1
ATOM 822 C CA . THR A 1 103 ? -15.573 -6.428 14.843 1.00 95.38 103 THR A CA 1
ATOM 823 C C . THR A 1 103 ? -14.828 -7.513 14.081 1.00 95.38 103 THR A C 1
ATOM 825 O O . THR A 1 103 ? -13.716 -7.274 13.616 1.00 95.38 103 THR A O 1
ATOM 828 N N . LYS A 1 104 ? -15.449 -8.687 13.916 1.00 95.88 104 LYS A N 1
ATOM 829 C CA . LYS A 1 104 ? -14.890 -9.797 13.138 1.00 95.88 104 LYS A CA 1
ATOM 830 C C . LYS A 1 104 ? -14.623 -9.376 11.690 1.00 95.88 104 LYS A C 1
ATOM 832 O O . LYS A 1 104 ? -13.493 -9.491 11.231 1.00 95.88 104 LYS A O 1
ATOM 837 N N . ALA A 1 105 ? -15.621 -8.788 11.028 1.00 96.62 105 ALA A N 1
ATOM 838 C CA . ALA A 1 105 ? -15.490 -8.329 9.647 1.00 96.62 105 ALA A CA 1
ATOM 839 C C . ALA A 1 105 ? -14.427 -7.226 9.502 1.00 96.62 105 ALA A C 1
ATOM 841 O O . ALA A 1 105 ? -13.631 -7.264 8.570 1.00 96.62 105 ALA A O 1
ATOM 842 N N . TRP A 1 106 ? -14.354 -6.274 10.442 1.00 97.62 106 TRP A N 1
ATOM 843 C CA . TRP A 1 106 ? -13.308 -5.244 10.422 1.00 97.62 106 TRP A CA 1
ATOM 844 C C . TRP A 1 106 ? -11.900 -5.828 10.567 1.00 97.62 106 TRP A C 1
ATOM 846 O O . TRP A 1 106 ? -10.996 -5.404 9.851 1.00 97.62 106 TRP A O 1
ATOM 856 N N . LYS A 1 107 ? -11.704 -6.804 11.463 1.00 98.00 107 LYS A N 1
ATOM 857 C CA . LYS A 1 107 ? -10.403 -7.462 11.674 1.00 98.00 107 LYS A CA 1
ATOM 858 C C . LYS A 1 107 ? -9.998 -8.326 10.469 1.00 98.00 107 LYS A C 1
ATOM 860 O O . LYS A 1 107 ? -8.831 -8.306 10.069 1.00 98.00 107 LYS A O 1
ATOM 865 N N . GLU A 1 108 ? -10.947 -9.029 9.853 1.00 98.38 108 GLU A N 1
ATOM 866 C CA . GLU A 1 108 ? -10.730 -9.799 8.617 1.00 98.38 108 GLU A CA 1
ATOM 867 C C . GLU A 1 108 ? -10.346 -8.887 7.443 1.00 98.38 108 GLU A C 1
ATOM 869 O O . GLU A 1 108 ? -9.329 -9.116 6.783 1.00 98.38 108 GLU A O 1
ATOM 874 N N . GLU A 1 109 ? -11.098 -7.804 7.228 1.00 98.38 109 GLU A N 1
ATOM 875 C CA . GLU A 1 109 ? -10.802 -6.811 6.193 1.00 98.38 109 GLU A CA 1
ATOM 876 C C . GLU A 1 109 ? -9.430 -6.159 6.420 1.00 98.38 109 GLU A C 1
ATOM 878 O O . GLU A 1 109 ? -8.631 -6.047 5.489 1.00 98.38 109 GLU A O 1
ATOM 883 N N . TYR A 1 110 ? -9.112 -5.793 7.666 1.00 98.50 110 TYR A N 1
ATOM 884 C CA . TYR A 1 110 ? -7.822 -5.204 8.028 1.00 98.50 110 TYR A CA 1
ATOM 885 C C . TYR A 1 110 ? -6.655 -6.145 7.709 1.00 98.50 110 TYR A C 1
ATOM 887 O O . TYR A 1 110 ? -5.638 -5.719 7.156 1.00 98.50 110 TYR A O 1
ATOM 895 N N . THR A 1 111 ? -6.804 -7.434 8.020 1.00 98.56 111 THR A N 1
ATOM 896 C CA . THR A 1 111 ? -5.787 -8.458 7.739 1.00 98.56 111 THR A CA 1
ATOM 897 C C . THR A 1 111 ? -5.572 -8.610 6.236 1.00 98.56 111 THR A C 1
ATOM 899 O O . THR A 1 111 ? -4.430 -8.581 5.769 1.00 98.56 111 THR A O 1
ATOM 902 N N . LYS A 1 112 ? -6.662 -8.683 5.461 1.00 98.50 112 LYS A N 1
ATOM 903 C CA . LYS A 1 112 ? -6.613 -8.768 3.997 1.00 98.50 112 LYS A CA 1
ATOM 904 C C . LYS A 1 112 ? -5.908 -7.556 3.380 1.00 98.50 112 LYS A C 1
ATOM 906 O O . LYS A 1 112 ? -4.967 -7.727 2.609 1.00 98.50 112 LYS A O 1
ATOM 911 N N . LEU A 1 113 ? -6.306 -6.342 3.760 1.00 98.62 113 LEU A N 1
ATOM 912 C CA . LEU A 1 113 ? -5.707 -5.107 3.243 1.00 98.62 113 LEU A CA 1
ATOM 913 C C . LEU A 1 113 ? -4.247 -4.935 3.678 1.00 98.62 113 LEU A C 1
ATOM 915 O O . LEU A 1 113 ? -3.440 -4.365 2.947 1.00 98.62 113 LEU A O 1
ATOM 919 N N . THR A 1 114 ? -3.873 -5.451 4.849 1.00 98.50 114 THR A N 1
ATOM 920 C CA . THR A 1 114 ? -2.475 -5.447 5.302 1.00 98.50 114 THR A CA 1
ATOM 921 C C . THR A 1 114 ? -1.606 -6.345 4.424 1.00 98.50 114 THR A C 1
ATOM 923 O O . THR A 1 114 ? -0.492 -5.947 4.070 1.00 98.50 114 THR A O 1
ATOM 926 N N . ALA A 1 115 ? -2.111 -7.524 4.046 1.00 98.44 115 ALA A N 1
ATOM 927 C CA . ALA A 1 115 ? -1.436 -8.421 3.112 1.00 98.44 115 ALA A CA 1
ATOM 928 C C . ALA A 1 115 ? -1.321 -7.790 1.715 1.00 98.44 115 ALA A C 1
ATOM 930 O O . ALA A 1 115 ? -0.228 -7.744 1.155 1.00 98.44 115 ALA A O 1
ATOM 931 N N . GLU A 1 116 ? -2.408 -7.209 1.204 1.00 97.94 116 GLU A N 1
ATOM 932 C CA . GLU A 1 116 ? -2.422 -6.508 -0.085 1.00 97.94 116 GLU A CA 1
ATOM 933 C C . GLU A 1 116 ? -1.415 -5.350 -0.125 1.00 97.94 116 GLU A C 1
ATOM 935 O O . GLU A 1 116 ? -0.585 -5.277 -1.032 1.00 97.94 116 GLU A O 1
ATOM 940 N N . ARG A 1 117 ? -1.407 -4.489 0.903 1.00 98.31 117 ARG A N 1
ATOM 941 C CA . ARG A 1 117 ? -0.428 -3.399 1.038 1.00 98.31 117 ARG A CA 1
ATOM 942 C C . ARG A 1 117 ? 1.006 -3.923 1.002 1.00 98.31 117 ARG A C 1
ATOM 944 O O . ARG A 1 117 ? 1.865 -3.298 0.386 1.00 98.31 117 ARG A O 1
ATOM 951 N N . LYS A 1 118 ? 1.286 -5.046 1.675 1.00 98.19 118 LYS A N 1
ATOM 952 C CA . LYS A 1 118 ? 2.624 -5.656 1.690 1.00 98.19 118 LYS A CA 1
ATOM 953 C C . LYS A 1 118 ? 3.042 -6.073 0.280 1.00 98.19 118 LYS A C 1
ATOM 955 O O . LYS A 1 118 ? 4.133 -5.703 -0.145 1.00 98.19 118 LYS A O 1
ATOM 960 N N . THR A 1 119 ? 2.172 -6.771 -0.445 1.00 97.69 119 THR A N 1
ATOM 961 C CA . THR A 1 119 ? 2.430 -7.199 -1.826 1.00 97.69 119 THR A CA 1
ATOM 962 C C . THR A 1 119 ? 2.633 -6.006 -2.764 1.00 97.69 119 THR A C 1
ATOM 964 O O . THR A 1 119 ? 3.607 -5.982 -3.517 1.00 97.69 119 THR A O 1
ATOM 967 N N . LEU A 1 120 ? 1.774 -4.983 -2.687 1.00 97.81 120 LEU A N 1
ATOM 968 C CA . LEU A 1 120 ? 1.901 -3.765 -3.497 1.00 97.81 120 LEU A CA 1
ATOM 969 C C . LEU A 1 120 ? 3.212 -3.021 -3.213 1.00 97.81 120 LEU A C 1
ATOM 971 O O . LEU A 1 120 ? 3.913 -2.641 -4.149 1.00 97.81 120 LEU A O 1
ATOM 975 N N . ASN A 1 121 ? 3.589 -2.865 -1.941 1.00 96.69 121 ASN A N 1
ATOM 976 C CA . ASN A 1 121 ? 4.846 -2.216 -1.563 1.00 96.69 121 ASN A CA 1
ATOM 977 C C . ASN A 1 121 ? 6.075 -2.997 -2.036 1.00 96.69 121 ASN A C 1
ATOM 979 O O . ASN A 1 121 ? 7.037 -2.389 -2.498 1.00 96.69 121 ASN A O 1
ATOM 983 N N . GLN A 1 122 ? 6.055 -4.329 -1.950 1.00 97.12 122 GLN A N 1
ATOM 984 C CA . GLN A 1 122 ? 7.147 -5.159 -2.463 1.00 97.12 122 GLN A CA 1
ATOM 985 C C . GLN A 1 122 ? 7.326 -4.970 -3.973 1.00 97.12 122 GLN A C 1
ATOM 987 O O . GLN A 1 122 ? 8.442 -4.716 -4.424 1.00 97.12 122 GLN A O 1
ATOM 992 N N . ARG A 1 123 ? 6.228 -5.012 -4.741 1.00 96.12 123 ARG A N 1
ATOM 993 C CA . ARG A 1 123 ? 6.261 -4.768 -6.190 1.00 96.12 123 ARG A CA 1
ATOM 994 C C . ARG A 1 123 ? 6.741 -3.356 -6.518 1.00 96.12 123 ARG A C 1
ATOM 996 O O . ARG A 1 123 ? 7.577 -3.189 -7.397 1.00 96.12 123 ARG A O 1
ATOM 1003 N N . TYR A 1 124 ? 6.269 -2.351 -5.782 1.00 96.19 124 TYR A N 1
ATOM 1004 C CA . TYR A 1 124 ? 6.705 -0.967 -5.958 1.00 96.19 124 TYR A CA 1
ATOM 1005 C C . TYR A 1 124 ? 8.214 -0.802 -5.750 1.00 96.19 124 TYR A C 1
ATOM 1007 O O . TYR A 1 124 ? 8.870 -0.127 -6.538 1.00 96.19 124 TYR A O 1
ATOM 1015 N N . LEU A 1 125 ? 8.775 -1.417 -4.704 1.00 95.75 125 LEU A N 1
ATOM 1016 C CA . LEU A 1 125 ? 10.208 -1.339 -4.414 1.00 95.75 125 LEU A CA 1
ATOM 1017 C C . LEU A 1 125 ? 11.052 -2.033 -5.485 1.00 95.75 125 LEU A C 1
ATOM 1019 O O . LEU A 1 125 ?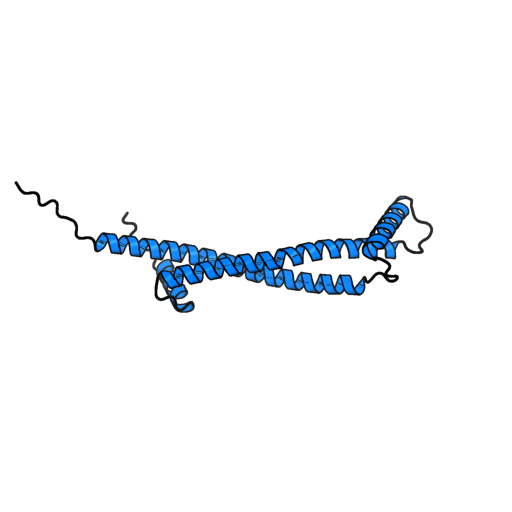 12.046 -1.455 -5.916 1.00 95.75 125 LEU A O 1
ATOM 1023 N N . ALA A 1 126 ? 10.639 -3.217 -5.943 1.00 94.69 126 ALA A N 1
ATOM 1024 C CA . ALA A 1 126 ? 11.311 -3.914 -7.039 1.00 94.69 126 ALA A CA 1
ATOM 1025 C C . ALA A 1 126 ? 11.312 -3.057 -8.316 1.00 94.69 126 ALA A C 1
ATOM 1027 O O . ALA A 1 126 ? 12.371 -2.721 -8.847 1.00 94.69 126 ALA A O 1
ATOM 1028 N N . LEU A 1 127 ? 10.135 -2.573 -8.720 1.00 95.50 127 LEU A N 1
ATOM 1029 C CA . LEU A 1 127 ? 9.978 -1.733 -9.904 1.00 95.50 127 LEU A CA 1
ATOM 1030 C C . LEU A 1 127 ? 10.726 -0.396 -9.783 1.00 95.50 127 LEU A C 1
ATOM 1032 O O . LEU A 1 127 ? 11.186 0.159 -10.777 1.00 95.50 127 LEU A O 1
ATOM 1036 N N . LYS A 1 128 ? 10.870 0.154 -8.573 1.00 94.19 128 LYS A N 1
ATOM 1037 C CA . LYS A 1 128 ? 11.656 1.372 -8.327 1.00 94.19 128 LYS A CA 1
ATOM 1038 C C . LYS A 1 128 ? 13.129 1.193 -8.656 1.00 94.19 128 LYS A C 1
ATOM 1040 O O . LYS A 1 128 ? 13.721 2.110 -9.227 1.00 94.19 128 LYS A O 1
ATOM 1045 N N . GLU A 1 129 ? 13.715 0.056 -8.309 1.00 92.31 129 GLU A N 1
ATOM 1046 C CA . GLU A 1 129 ? 15.105 -0.222 -8.667 1.00 92.31 129 GLU A CA 1
ATOM 1047 C C . GLU A 1 129 ? 15.245 -0.505 -10.166 1.00 92.31 129 GLU A C 1
ATOM 1049 O O . GLU A 1 129 ? 16.132 0.067 -10.800 1.00 92.31 129 GLU A O 1
ATOM 1054 N N . GLU A 1 130 ? 14.311 -1.247 -10.765 1.00 92.12 130 GLU A N 1
ATOM 1055 C CA . GLU A 1 130 ? 14.302 -1.477 -12.216 1.00 92.12 130 GLU A CA 1
ATOM 1056 C C . GLU A 1 130 ? 14.187 -0.169 -13.014 1.00 92.12 130 GLU A C 1
ATOM 1058 O O . GLU A 1 130 ? 14.927 0.036 -13.973 1.00 92.12 130 GLU A O 1
ATOM 1063 N N . VAL A 1 131 ? 13.315 0.762 -12.604 1.00 94.88 131 VAL A N 1
ATOM 1064 C CA . VAL A 1 131 ? 13.175 2.077 -13.258 1.00 94.88 131 VAL A CA 1
ATOM 1065 C C . VAL A 1 131 ? 14.469 2.883 -13.174 1.00 94.88 131 VAL A C 1
ATOM 1067 O O . VAL A 1 131 ? 14.853 3.516 -14.156 1.00 94.88 131 VAL A O 1
ATOM 1070 N N . LYS A 1 132 ? 15.174 2.857 -12.037 1.00 92.56 132 LYS A N 1
ATOM 1071 C CA . LYS A 1 132 ? 16.472 3.541 -11.911 1.00 92.56 132 LYS A CA 1
ATOM 1072 C C . LYS A 1 132 ? 17.520 2.946 -12.847 1.00 92.56 132 LYS A C 1
ATOM 1074 O O . LYS A 1 132 ? 18.315 3.693 -13.418 1.00 92.56 132 LYS A O 1
ATOM 1079 N N . GLU A 1 133 ? 17.567 1.621 -12.975 1.00 90.69 133 GLU A N 1
ATOM 1080 C CA . GLU A 1 133 ? 18.487 0.962 -13.906 1.00 90.69 133 GLU A CA 1
ATOM 1081 C C . GLU A 1 133 ? 18.122 1.282 -15.361 1.00 90.69 133 GLU A C 1
ATOM 1083 O O . GLU A 1 133 ? 18.996 1.694 -16.127 1.00 90.69 133 GLU A O 1
ATOM 1088 N N . ALA A 1 134 ? 16.837 1.214 -15.712 1.00 92.25 134 ALA A N 1
ATOM 1089 C CA . ALA A 1 134 ? 16.336 1.579 -17.032 1.00 92.25 134 ALA A CA 1
ATOM 1090 C C . ALA A 1 134 ? 16.642 3.047 -17.379 1.00 92.25 134 ALA A C 1
ATOM 1092 O O . ALA A 1 134 ? 17.051 3.340 -18.499 1.00 92.25 134 ALA A O 1
ATOM 1093 N N . GLU A 1 135 ? 16.531 3.979 -16.425 1.00 93.81 135 GLU A N 1
ATOM 1094 C CA . GLU A 1 135 ? 16.866 5.391 -16.644 1.00 93.81 135 GLU A CA 1
ATOM 1095 C C . GLU A 1 135 ? 18.356 5.587 -16.962 1.00 93.81 135 GLU A C 1
ATOM 1097 O O . GLU A 1 135 ? 18.707 6.369 -17.852 1.00 93.81 135 GLU A O 1
ATOM 1102 N N . LYS A 1 136 ? 19.242 4.877 -16.249 1.00 91.12 136 LYS A N 1
ATOM 1103 C CA . LYS A 1 136 ? 20.686 4.904 -16.521 1.00 91.12 136 LYS A CA 1
ATOM 1104 C C . LYS A 1 136 ? 20.974 4.379 -17.921 1.00 91.12 136 LYS A C 1
ATOM 1106 O O . LYS A 1 136 ? 21.631 5.072 -18.690 1.00 91.12 136 LYS A O 1
ATOM 1111 N N . ILE A 1 137 ? 20.423 3.216 -18.264 1.00 90.38 137 ILE A N 1
ATOM 1112 C CA . ILE A 1 137 ? 20.574 2.600 -19.587 1.00 90.38 137 ILE A CA 1
ATOM 1113 C C . ILE A 1 137 ? 20.084 3.545 -20.683 1.00 90.38 137 ILE A C 1
ATOM 1115 O O . ILE A 1 137 ? 20.797 3.775 -21.656 1.00 90.38 137 ILE A O 1
ATOM 1119 N N . ARG A 1 138 ? 18.918 4.165 -20.491 1.00 91.62 138 ARG A N 1
ATOM 1120 C CA . ARG A 1 138 ? 18.356 5.155 -21.412 1.00 91.62 138 ARG A CA 1
ATOM 1121 C C . ARG A 1 138 ? 19.321 6.312 -21.639 1.00 91.62 138 ARG A C 1
ATOM 1123 O O . ARG A 1 138 ? 19.711 6.557 -22.776 1.00 91.62 138 ARG A O 1
ATOM 1130 N N . LYS A 1 139 ? 19.790 6.978 -20.577 1.00 90.88 139 LYS A N 1
ATOM 1131 C CA . LYS A 1 139 ? 20.795 8.058 -20.691 1.00 90.88 139 LYS A CA 1
ATOM 1132 C C . LYS A 1 139 ? 22.035 7.596 -21.452 1.00 90.88 139 LYS A C 1
ATOM 1134 O O . LYS A 1 139 ? 22.586 8.358 -22.247 1.00 90.88 139 LYS A O 1
ATOM 1139 N N . SER A 1 140 ? 22.439 6.350 -21.233 1.00 88.00 140 SER A N 1
ATOM 1140 C CA . SER A 1 140 ? 23.611 5.786 -21.871 1.00 88.00 140 SER A CA 1
ATOM 1141 C C . SER A 1 140 ? 23.445 5.545 -23.366 1.00 88.00 140 SER A C 1
ATOM 1143 O O . SER A 1 140 ? 24.270 6.034 -24.138 1.00 88.00 140 SER A O 1
ATOM 1145 N N . VAL A 1 141 ? 22.347 4.915 -23.784 1.00 87.12 141 VAL A N 1
ATOM 1146 C CA . VAL A 1 141 ? 21.992 4.734 -25.201 1.00 87.12 141 VAL A CA 1
ATOM 1147 C C . VAL A 1 141 ? 21.938 6.084 -25.921 1.00 87.12 141 VAL A C 1
ATOM 1149 O O . VAL A 1 141 ? 22.577 6.266 -26.954 1.00 87.12 141 VAL A O 1
ATOM 1152 N N . TYR A 1 142 ? 21.274 7.080 -25.327 1.00 90.00 142 TYR A N 1
ATOM 1153 C CA . TYR A 1 142 ? 21.194 8.432 -25.891 1.00 90.00 142 TYR A CA 1
ATOM 1154 C C . TYR A 1 142 ? 22.567 9.109 -26.047 1.00 90.00 142 TYR A C 1
ATOM 1156 O O . TYR A 1 142 ? 22.782 9.870 -26.994 1.00 90.00 142 TYR A O 1
ATOM 1164 N N . SER A 1 143 ? 23.506 8.863 -25.129 1.00 87.06 143 SER A N 1
ATOM 1165 C CA . SER A 1 143 ? 24.861 9.414 -25.237 1.00 87.06 143 SER A CA 1
ATOM 1166 C C . SER A 1 143 ? 25.678 8.761 -26.357 1.00 87.06 143 SER A C 1
ATOM 1168 O O . SER A 1 143 ? 26.386 9.478 -27.060 1.00 87.06 143 SER A O 1
ATOM 1170 N N . ILE A 1 144 ? 25.528 7.443 -26.554 1.00 85.12 144 ILE A N 1
ATOM 1171 C CA . ILE A 1 144 ? 26.212 6.680 -27.608 1.00 85.12 144 ILE A CA 1
ATOM 1172 C C . ILE A 1 144 ? 25.715 7.147 -28.972 1.00 85.12 144 ILE A C 1
ATOM 1174 O O . ILE A 1 144 ? 26.518 7.565 -29.794 1.00 85.12 144 ILE A O 1
ATOM 1178 N N . LEU A 1 145 ? 24.396 7.220 -29.166 1.00 84.62 145 LEU A N 1
ATOM 1179 C CA . LEU A 1 145 ? 23.809 7.697 -30.422 1.00 84.62 145 LEU A CA 1
ATOM 1180 C C . LEU A 1 145 ? 24.255 9.124 -30.768 1.00 84.62 145 LEU A C 1
ATOM 1182 O O . LEU A 1 145 ? 24.543 9.435 -31.921 1.00 84.62 145 LEU A O 1
ATOM 1186 N N . ARG A 1 146 ? 24.361 10.009 -29.767 1.00 85.81 146 ARG A N 1
ATOM 1187 C CA . ARG A 1 146 ? 24.886 11.368 -29.971 1.00 85.81 146 ARG A CA 1
ATOM 1188 C C . ARG A 1 146 ? 26.363 11.357 -30.373 1.00 85.81 146 ARG A C 1
ATOM 1190 O O . ARG A 1 146 ? 26.777 12.218 -31.146 1.00 85.81 146 ARG A O 1
ATOM 1197 N N . GLN A 1 147 ? 27.161 10.454 -29.810 1.00 84.94 147 GLN A N 1
ATOM 1198 C CA . GLN A 1 147 ? 28.570 10.313 -30.160 1.00 84.94 147 GLN A CA 1
ATOM 1199 C C . GLN A 1 147 ? 28.728 9.759 -31.581 1.00 84.94 147 GLN A C 1
ATOM 1201 O O . GLN A 1 147 ? 29.419 10.385 -32.378 1.00 84.94 147 GLN A O 1
ATOM 1206 N N . GLU A 1 148 ? 28.017 8.686 -31.927 1.00 82.50 148 GLU A N 1
ATOM 1207 C CA . GLU A 1 148 ? 28.006 8.112 -33.278 1.00 82.50 148 GLU A CA 1
ATOM 1208 C C . GLU A 1 148 ? 27.603 9.155 -34.327 1.00 82.50 148 GLU A C 1
ATOM 1210 O O . GLU A 1 148 ? 28.268 9.298 -35.348 1.00 82.50 148 GLU A O 1
ATOM 1215 N N . GLN A 1 149 ? 26.576 9.967 -34.055 1.00 82.88 149 GLN A N 1
ATOM 1216 C CA . GLN A 1 149 ? 26.185 11.065 -34.948 1.00 82.88 149 GLN A CA 1
ATOM 1217 C C . GLN A 1 149 ? 27.279 12.127 -35.128 1.00 82.88 149 GLN A C 1
ATOM 1219 O O . GLN A 1 149 ? 27.374 12.719 -36.200 1.00 82.88 149 GLN A O 1
ATOM 1224 N N . ARG A 1 150 ? 28.086 12.409 -34.097 1.00 82.38 150 ARG A N 1
ATOM 1225 C CA . ARG A 1 150 ? 29.215 13.352 -34.203 1.00 82.38 150 ARG A CA 1
ATOM 1226 C C . ARG A 1 150 ? 30.369 12.765 -35.005 1.00 82.38 150 ARG A C 1
ATOM 1228 O O . ARG A 1 150 ? 31.002 13.504 -35.744 1.00 82.38 150 ARG A O 1
ATOM 1235 N N . GLU A 1 151 ? 30.632 11.472 -34.851 1.00 79.94 151 GLU A N 1
ATOM 1236 C CA . GLU A 1 151 ? 31.688 10.753 -35.573 1.00 79.94 151 GLU A CA 1
ATOM 1237 C C . GLU A 1 151 ? 31.325 10.527 -37.051 1.00 79.94 151 GLU A C 1
ATOM 1239 O O . GLU A 1 151 ? 32.203 10.538 -37.907 1.00 79.94 151 GLU A O 1
ATOM 1244 N N . GLN A 1 152 ? 30.033 10.384 -37.367 1.00 76.06 152 GLN A N 1
ATOM 1245 C CA . GLN A 1 152 ? 29.527 10.256 -38.741 1.00 76.06 152 GLN A CA 1
ATOM 1246 C C . GLN A 1 152 ? 29.359 11.598 -39.472 1.00 76.06 152 GLN A C 1
ATOM 1248 O O . GLN A 1 152 ? 29.197 11.609 -40.693 1.00 76.06 152 GLN A O 1
ATOM 1253 N N . GLN A 1 153 ? 29.388 12.736 -38.770 1.00 70.12 153 GLN A N 1
ATOM 1254 C CA . GLN A 1 153 ? 29.454 14.034 -39.440 1.00 70.12 153 GLN A CA 1
ATOM 1255 C C . GLN A 1 153 ? 30.843 14.184 -40.070 1.00 70.12 153 GLN A C 1
ATOM 1257 O O . GLN A 1 153 ? 31.830 14.153 -39.333 1.00 70.12 153 GLN A O 1
ATOM 1262 N N . PRO A 1 154 ? 30.961 14.381 -41.400 1.00 60.59 154 PRO A N 1
ATOM 1263 C CA . PRO A 1 154 ? 32.253 14.697 -41.981 1.00 60.59 154 PRO A CA 1
ATOM 1264 C C . PRO A 1 154 ? 32.758 15.958 -41.287 1.00 60.59 154 PRO A C 1
ATOM 1266 O O . PRO A 1 154 ? 32.056 16.975 -41.245 1.00 60.59 154 PRO A O 1
ATOM 1269 N N . HIS A 1 155 ? 33.966 15.899 -40.723 1.00 58.84 155 HIS A N 1
ATOM 1270 C CA . HIS A 1 155 ? 34.694 17.115 -40.412 1.00 58.84 155 HIS A CA 1
ATOM 1271 C C . HIS A 1 155 ? 34.722 17.910 -41.714 1.00 58.84 155 HIS A C 1
ATOM 1273 O O . HIS A 1 155 ? 35.381 17.501 -42.667 1.00 58.84 155 HIS A O 1
ATOM 1279 N N . ARG A 1 156 ? 33.945 19.001 -41.793 1.00 52.66 156 ARG A N 1
ATOM 1280 C CA . ARG A 1 156 ? 34.191 20.040 -42.787 1.00 52.66 156 ARG A CA 1
ATOM 1281 C C . ARG A 1 156 ? 35.624 20.460 -42.523 1.00 52.66 156 ARG A C 1
ATOM 1283 O O . ARG A 1 156 ? 35.877 21.215 -41.587 1.00 52.66 156 ARG A O 1
ATOM 1290 N N . ALA A 1 157 ? 36.542 19.872 -43.283 1.00 50.75 157 ALA A N 1
ATOM 1291 C CA . ALA A 1 157 ? 37.896 20.342 -43.385 1.00 50.75 157 ALA A CA 1
ATOM 1292 C C . ALA A 1 157 ? 37.765 21.837 -43.649 1.00 50.75 157 ALA A C 1
ATOM 1294 O O . ALA A 1 157 ? 37.115 22.257 -44.610 1.00 50.75 157 ALA A O 1
ATOM 1295 N N . GLN A 1 158 ? 38.310 22.643 -42.746 1.00 54.66 158 GLN A N 1
ATOM 1296 C CA . GLN A 1 158 ? 38.718 23.988 -43.100 1.00 54.66 158 GLN A CA 1
ATOM 1297 C C . GLN A 1 158 ? 39.916 23.847 -44.044 1.00 54.66 158 GLN A C 1
ATOM 1299 O O . GLN A 1 158 ? 41.032 24.194 -43.692 1.00 54.66 158 GLN A O 1
ATOM 1304 N N . ASP A 1 159 ? 39.665 23.308 -45.234 1.00 51.78 159 ASP A N 1
ATOM 1305 C CA . ASP A 1 159 ? 40.427 23.630 -46.424 1.00 51.78 159 ASP A CA 1
ATOM 1306 C C . ASP A 1 159 ? 39.756 24.880 -46.992 1.00 51.78 159 ASP A C 1
ATOM 1308 O O . ASP A 1 159 ? 38.897 24.827 -47.871 1.00 51.78 159 ASP A O 1
ATOM 1312 N N . ILE A 1 160 ? 40.087 26.029 -46.402 1.00 49.56 160 ILE A N 1
ATOM 1313 C CA . ILE A 1 160 ? 40.127 27.264 -47.173 1.00 49.56 160 ILE A CA 1
ATOM 1314 C C . ILE A 1 160 ? 41.607 27.551 -47.364 1.00 49.56 160 ILE A C 1
ATOM 1316 O O . ILE A 1 160 ? 42.345 27.833 -46.424 1.00 49.56 160 ILE A O 1
ATOM 1320 N N . GLU A 1 161 ? 41.991 27.340 -48.611 1.00 51.25 161 GLU A N 1
ATOM 1321 C CA . GLU A 1 161 ? 43.295 27.502 -49.214 1.00 51.25 161 GLU A CA 1
ATOM 1322 C C . GLU A 1 161 ? 43.936 28.879 -48.962 1.00 51.25 161 GLU A C 1
ATOM 1324 O O . GLU A 1 161 ? 43.244 29.896 -48.982 1.00 51.25 161 GLU A O 1
ATOM 1329 N N . ARG A 1 162 ? 45.279 28.844 -48.938 1.00 45.34 162 ARG A N 1
ATOM 1330 C CA . ARG A 1 162 ? 46.256 29.877 -49.349 1.00 45.34 162 ARG A CA 1
ATOM 1331 C C . ARG A 1 162 ? 46.534 31.067 -48.435 1.00 45.34 162 ARG A C 1
ATOM 1333 O O . ARG A 1 162 ? 45.657 31.931 -48.243 1.00 45.34 162 ARG A O 1
#

Secondary structure (DSSP, 8-state):
-------HHHHHHHHHHHHHTT--SHHHHHHHHHHHHHHHHHHHHHHHHHHHHHHHHHHHHHHHHHHHHHTT-SS--HHHHHHHHHHHHHHHHHHTT-SS--HHHHHHHHHHHHHHHHHHHHHHHHHHHHHHHHHHHHHHHHHHHHHHHHHHS---------

Foldseek 3Di:
DPPPDDDPVLVVLLVCVCVVQVNDDLVSLVVVLVVLVVVLVVLVVVLVVLVVLLVVLVLLLVLVVLCVVCVPDPPDDPVSVVSNVVSVVVVVVVCVPPDDSPNVVSVVSNVVSVVVNVVSVVVSVVSVVVSVSSVVSSVVVVVVVVVVVVVPPPPPPPPPDD

Sequence (162 aa):
YSQSLYNLKDAAKMLNFLQANNIMDITGLDEKFKAMIGEQLDIQGKLKPVERRLGTLKKHIEQADIYFKYKGKKPLTETEQILFTTAKDYLKGVMNGKTTIPTKAWKEEYTKLTAERKTLNQRYLALKEEVKEAEKIRKSVYSILRQEQREQQPHRAQDIER

Radius of gyration: 30.12 Å; chains: 1; bounding box: 75×40×88 Å

pLDDT: mean 89.49, std 13.84, range [37.03, 98.62]